Protein AF-N8Y7H5-F1 (afdb_monomer)

Radius of gyration: 16.45 Å; Cα contacts (8 Å, |Δi|>4): 285; chains: 1; bounding box: 50×26×53 Å

Secondary structure (DSSP, 8-state):
-EEEEE-SSEEEEEEEEEEEEEETTEEEEEEEEEEEEEETTTTEEEEEEEEEEEE-TTTPPPPEEEEEEEEEETTTTEEEEEEEEE-TTSPEEEEEEEEETT--EEEETT-TTTS-EEEEE------

Structure (mmCIF, N/CA/C/O backbone):
data_AF-N8Y7H5-F1
#
_entry.id   AF-N8Y7H5-F1
#
loop_
_atom_site.group_PDB
_atom_site.id
_atom_site.type_symbol
_atom_site.label_atom_id
_atom_site.label_alt_id
_atom_site.label_comp_id
_atom_site.label_asym_id
_atom_site.label_entity_id
_atom_site.label_seq_id
_atom_site.pdbx_PDB_ins_code
_atom_site.Cartn_x
_atom_site.Cartn_y
_atom_site.Cartn_z
_atom_site.occupancy
_atom_site.B_iso_or_equiv
_atom_site.auth_seq_id
_atom_site.auth_comp_id
_atom_site.auth_asym_id
_atom_site.auth_atom_id
_atom_site.pdbx_PDB_model_num
ATOM 1 N N . MET A 1 1 ? -1.583 -12.984 -4.552 1.00 84.75 1 MET A N 1
ATOM 2 C CA . MET A 1 1 ? -2.059 -12.243 -3.361 1.00 84.75 1 MET A CA 1
ATOM 3 C C . MET A 1 1 ? -1.244 -12.692 -2.154 1.00 84.75 1 MET A C 1
ATOM 5 O O . MET A 1 1 ? -0.852 -13.850 -2.131 1.00 84.75 1 MET A O 1
ATOM 9 N N . HIS A 1 2 ? -0.943 -11.811 -1.200 1.00 94.94 2 HIS A N 1
ATOM 10 C CA . HIS A 1 2 ? -0.195 -12.145 0.022 1.00 94.94 2 HIS A CA 1
ATOM 11 C C . HIS A 1 2 ? -0.818 -11.449 1.236 1.00 94.94 2 HIS A C 1
ATOM 13 O O . HIS A 1 2 ? -1.168 -10.279 1.126 1.00 94.94 2 HIS A O 1
ATOM 19 N N . LEU A 1 3 ? -0.966 -12.142 2.364 1.00 96.69 3 LEU A N 1
ATOM 20 C CA . LEU A 1 3 ? -1.525 -11.583 3.599 1.00 96.69 3 LEU A CA 1
ATOM 21 C C . LEU A 1 3 ? -0.478 -10.704 4.297 1.00 96.69 3 LEU A C 1
ATOM 23 O O . LEU A 1 3 ? 0.639 -11.152 4.525 1.00 96.69 3 LEU A O 1
ATOM 27 N N . LEU A 1 4 ? -0.833 -9.457 4.604 1.00 97.12 4 LEU A N 1
ATOM 28 C CA . LEU A 1 4 ? 0.033 -8.483 5.283 1.00 97.12 4 LEU A CA 1
ATOM 29 C C . LEU A 1 4 ? -0.406 -8.197 6.720 1.00 97.12 4 LEU A C 1
ATOM 31 O O . LEU A 1 4 ? 0.410 -7.763 7.529 1.00 97.12 4 LEU A O 1
ATOM 35 N N . TYR A 1 5 ? -1.693 -8.377 7.014 1.00 96.88 5 TYR A N 1
ATOM 36 C CA . TYR A 1 5 ? -2.276 -8.172 8.334 1.00 96.88 5 TYR A CA 1
ATOM 37 C C . TYR A 1 5 ? -3.558 -8.985 8.469 1.00 96.88 5 TYR A C 1
ATOM 39 O O . TYR A 1 5 ? -4.390 -8.982 7.561 1.00 96.88 5 TYR A O 1
ATOM 47 N N . ASP A 1 6 ? -3.718 -9.641 9.612 1.00 95.25 6 ASP A N 1
ATOM 48 C CA . ASP A 1 6 ? -4.895 -10.436 9.945 1.00 95.25 6 ASP A CA 1
ATOM 49 C C . ASP A 1 6 ? -5.423 -10.017 11.316 1.00 95.25 6 ASP A C 1
ATOM 51 O O . ASP A 1 6 ? -4.939 -10.451 12.363 1.00 95.25 6 ASP A O 1
ATOM 55 N N . GLY A 1 7 ? -6.358 -9.070 11.306 1.00 92.56 7 GLY A N 1
ATOM 56 C CA . GLY A 1 7 ? -7.105 -8.653 12.481 1.00 92.56 7 GLY A CA 1
ATOM 57 C C . GLY A 1 7 ? -8.525 -9.208 12.435 1.00 92.56 7 GLY A C 1
ATOM 58 O O . GLY A 1 7 ? -9.077 -9.467 11.373 1.00 92.56 7 GLY A O 1
ATOM 59 N N . SER A 1 8 ? -9.172 -9.301 13.596 1.00 88.50 8 SER A N 1
ATOM 60 C CA . SER A 1 8 ? -10.531 -9.857 13.710 1.00 88.50 8 SER A CA 1
ATOM 61 C C . SER A 1 8 ? -11.606 -9.113 12.903 1.00 88.50 8 SER A C 1
ATOM 63 O O . SER A 1 8 ? -12.654 -9.682 12.615 1.00 88.50 8 SER A O 1
ATOM 65 N N . ILE A 1 9 ? -11.376 -7.838 12.569 1.00 92.12 9 ILE A N 1
ATOM 66 C CA . ILE A 1 9 ? -12.319 -6.986 11.821 1.00 92.12 9 ILE A CA 1
ATOM 67 C C . ILE A 1 9 ? -11.733 -6.525 10.484 1.00 92.12 9 ILE A C 1
ATOM 69 O O . ILE A 1 9 ? -12.481 -6.276 9.537 1.00 92.12 9 ILE A O 1
ATOM 73 N N . VAL A 1 10 ? -10.410 -6.371 10.419 1.00 95.25 10 VAL A N 1
ATOM 74 C CA . VAL A 1 10 ? -9.710 -5.816 9.263 1.00 95.25 10 VAL A CA 1
ATOM 75 C C . VAL A 1 10 ? -8.669 -6.802 8.775 1.00 95.25 10 VAL A C 1
ATOM 77 O O . VAL A 1 10 ? -7.820 -7.244 9.545 1.00 95.25 10 VAL A O 1
ATOM 80 N N . THR A 1 11 ? -8.685 -7.063 7.476 1.00 96.06 11 THR A N 1
ATOM 81 C CA . THR A 1 11 ? -7.670 -7.859 6.792 1.00 96.06 11 THR A CA 1
ATOM 82 C C . THR A 1 11 ? -6.902 -6.962 5.832 1.00 96.06 11 THR A C 1
ATOM 84 O O . THR A 1 11 ? -7.483 -6.166 5.094 1.00 96.06 11 THR A O 1
ATOM 87 N N . GLY A 1 12 ? -5.579 -7.080 5.850 1.00 97.31 12 GLY A N 1
ATOM 88 C CA . GLY A 1 12 ? -4.677 -6.393 4.940 1.00 97.31 12 GLY A CA 1
ATOM 89 C C . GLY A 1 12 ? -4.021 -7.388 3.993 1.00 97.31 12 GLY A C 1
ATOM 90 O O . GLY A 1 12 ? -3.396 -8.343 4.449 1.00 97.31 12 GLY A O 1
ATOM 91 N N . VAL A 1 13 ? -4.108 -7.168 2.684 1.00 97.56 13 VAL A N 1
ATOM 92 C CA . VAL A 1 13 ? -3.460 -8.018 1.675 1.00 97.56 13 VAL A CA 1
ATOM 93 C C . VAL A 1 13 ? -2.694 -7.188 0.660 1.00 97.56 13 VAL A C 1
ATOM 95 O O . VAL A 1 13 ? -3.050 -6.057 0.352 1.00 97.56 13 VAL A O 1
ATOM 98 N N . ARG A 1 14 ? -1.660 -7.783 0.075 1.00 97.38 14 ARG A N 1
ATOM 99 C CA . ARG A 1 14 ? -1.006 -7.286 -1.127 1.00 97.38 14 ARG A CA 1
ATOM 100 C C . ARG A 1 14 ? -1.525 -8.009 -2.359 1.00 97.38 14 ARG A C 1
ATOM 102 O O . ARG A 1 14 ? -1.511 -9.246 -2.427 1.00 97.38 14 ARG A O 1
ATOM 109 N N . ILE A 1 15 ? -1.826 -7.232 -3.388 1.00 96.50 15 ILE A N 1
ATOM 110 C CA . ILE A 1 15 ? -2.057 -7.709 -4.748 1.00 96.50 15 ILE A CA 1
ATOM 111 C C . ILE A 1 15 ? -0.864 -7.272 -5.602 1.00 96.50 15 ILE A C 1
ATOM 113 O O . ILE A 1 15 ? -0.392 -6.145 -5.492 1.00 96.50 15 ILE A O 1
ATOM 117 N N . ARG A 1 16 ? -0.328 -8.193 -6.406 1.00 94.75 16 ARG A N 1
ATOM 118 C CA . ARG A 1 16 ? 0.752 -7.920 -7.362 1.00 94.75 16 ARG A CA 1
ATOM 119 C C . ARG A 1 16 ? 0.299 -8.368 -8.740 1.00 94.75 16 ARG A C 1
ATOM 121 O O . ARG A 1 16 ? -0.315 -9.432 -8.848 1.00 94.75 16 ARG A O 1
ATOM 128 N N . LYS A 1 17 ? 0.656 -7.601 -9.761 1.00 93.62 17 LYS A N 1
ATOM 129 C CA . LYS A 1 17 ? 0.457 -7.947 -11.164 1.00 93.62 17 LYS A CA 1
ATOM 130 C C . LYS A 1 17 ? 1.765 -7.687 -11.900 1.00 93.62 17 LYS A C 1
ATOM 132 O O . LYS A 1 17 ? 2.200 -6.549 -12.012 1.00 93.62 17 LYS A O 1
ATOM 137 N N . ASN A 1 18 ? 2.368 -8.765 -12.388 1.00 91.12 18 ASN A N 1
ATOM 138 C CA . ASN A 1 18 ? 3.590 -8.722 -13.179 1.00 91.12 18 ASN A CA 1
ATOM 139 C C . ASN A 1 18 ? 3.312 -9.419 -14.504 1.00 91.12 18 ASN A C 1
ATOM 141 O O . ASN A 1 18 ? 2.808 -10.544 -14.498 1.00 91.12 18 ASN A O 1
ATOM 145 N N .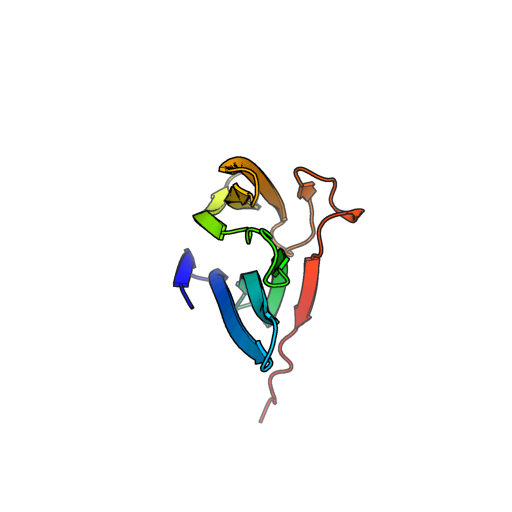 TYR A 1 19 ? 3.617 -8.766 -15.616 1.00 88.94 19 TYR A N 1
ATOM 146 C CA . TYR A 1 19 ? 3.480 -9.369 -16.936 1.00 88.94 19 TYR A CA 1
ATOM 147 C C . TYR A 1 19 ? 4.504 -8.789 -17.905 1.00 88.94 19 TYR A C 1
ATOM 149 O O . TYR A 1 19 ? 5.011 -7.682 -17.719 1.00 88.94 19 TYR A O 1
ATOM 157 N N . GLU A 1 20 ? 4.794 -9.567 -18.938 1.00 89.50 20 GLU A N 1
ATOM 158 C CA . GLU A 1 20 ? 5.676 -9.203 -20.035 1.00 89.50 20 GLU A CA 1
ATOM 159 C C . GLU A 1 20 ? 4.941 -9.459 -21.350 1.00 89.50 20 GLU A C 1
ATOM 161 O O . GLU A 1 20 ? 4.350 -10.522 -21.544 1.00 89.50 20 GLU A O 1
ATOM 166 N N . ILE A 1 21 ? 4.960 -8.472 -22.240 1.00 87.06 21 ILE A N 1
ATOM 167 C CA . ILE A 1 21 ? 4.459 -8.569 -23.606 1.00 87.06 21 ILE A CA 1
ATOM 168 C C . ILE A 1 21 ? 5.673 -8.506 -24.521 1.00 87.06 21 ILE A C 1
ATOM 170 O O . ILE A 1 21 ? 6.313 -7.465 -24.648 1.00 87.06 21 ILE A O 1
ATOM 174 N N . ASN A 1 22 ? 5.995 -9.625 -25.160 1.00 82.12 22 ASN A N 1
ATOM 175 C CA . ASN A 1 22 ? 7.125 -9.702 -26.072 1.00 82.12 22 ASN A CA 1
ATOM 176 C C . ASN A 1 22 ? 6.715 -9.212 -27.470 1.00 82.12 22 ASN A C 1
ATOM 178 O O . ASN A 1 22 ? 6.107 -9.953 -28.244 1.00 82.12 22 ASN A O 1
ATOM 182 N N . TYR A 1 23 ? 7.029 -7.956 -27.794 1.00 75.94 23 TYR A N 1
ATOM 183 C CA . TYR A 1 23 ? 6.982 -7.483 -29.176 1.00 75.94 23 TYR A CA 1
ATOM 184 C C . TYR A 1 23 ? 8.250 -7.938 -29.904 1.00 75.94 23 TYR A C 1
ATOM 186 O O . TYR A 1 23 ? 9.328 -7.904 -29.321 1.00 75.94 23 TYR A O 1
ATOM 194 N N . VAL A 1 24 ? 8.146 -8.270 -31.200 1.00 73.56 24 VAL A N 1
ATOM 195 C CA . VAL A 1 24 ? 9.223 -8.821 -32.064 1.00 73.56 24 VAL A CA 1
ATOM 196 C C . VAL A 1 24 ? 10.586 -8.104 -31.939 1.00 73.56 24 VAL A C 1
ATOM 198 O O . VAL A 1 24 ? 11.612 -8.688 -32.273 1.00 73.56 24 VAL A O 1
ATOM 201 N N . LYS A 1 25 ? 10.618 -6.848 -31.471 1.00 72.19 25 LYS A N 1
ATOM 202 C CA . LYS A 1 25 ? 11.835 -6.035 -31.319 1.00 72.19 25 LYS A CA 1
ATOM 203 C C . LYS A 1 25 ? 12.152 -5.573 -29.888 1.00 72.19 25 LYS A C 1
ATOM 205 O O . LYS A 1 25 ? 13.295 -5.207 -29.650 1.00 72.19 25 LYS A O 1
ATOM 210 N N . SER A 1 26 ? 11.184 -5.543 -28.967 1.00 75.25 26 SER A N 1
ATOM 211 C CA . SER A 1 26 ? 11.381 -4.998 -27.612 1.00 75.25 26 SER A CA 1
ATOM 212 C C . SER A 1 26 ? 10.273 -5.459 -26.656 1.00 75.25 26 SER A C 1
ATOM 214 O O . SER A 1 26 ? 9.126 -5.047 -26.835 1.00 75.25 26 SER A O 1
ATOM 216 N N . PRO A 1 27 ? 10.544 -6.330 -25.663 1.00 82.56 27 PRO A N 1
ATOM 217 C CA . PRO A 1 27 ? 9.553 -6.675 -24.649 1.00 82.56 27 PRO A CA 1
ATOM 218 C C . PRO A 1 27 ? 9.154 -5.483 -23.769 1.00 82.56 27 PRO A C 1
ATOM 220 O O . PRO A 1 27 ? 10.003 -4.791 -23.204 1.00 82.56 27 PRO A O 1
ATOM 223 N N . TYR A 1 28 ? 7.844 -5.318 -23.591 1.00 87.44 28 TYR A N 1
ATOM 224 C CA . TYR A 1 28 ? 7.227 -4.415 -22.625 1.00 87.44 28 TYR A CA 1
ATOM 225 C C . TYR A 1 28 ? 6.953 -5.167 -21.328 1.00 87.44 28 TYR A C 1
ATOM 227 O O . TYR A 1 28 ? 6.274 -6.195 -21.337 1.00 87.44 28 TYR A O 1
ATOM 235 N N . ARG A 1 29 ? 7.463 -4.670 -20.204 1.00 90.06 29 ARG A N 1
ATOM 236 C CA . ARG A 1 29 ? 7.310 -5.311 -18.893 1.00 90.06 29 ARG A C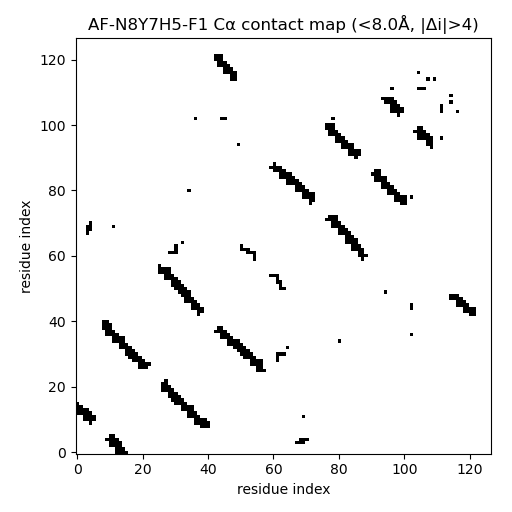A 1
ATOM 237 C C . ARG A 1 29 ? 6.621 -4.379 -17.916 1.00 90.06 29 ARG A C 1
ATOM 239 O O . ARG A 1 29 ? 6.876 -3.176 -17.916 1.00 90.06 29 ARG A O 1
ATOM 246 N N . VAL A 1 30 ? 5.798 -4.953 -17.046 1.00 92.19 30 VAL A N 1
ATOM 247 C CA . VAL A 1 30 ? 5.048 -4.223 -16.021 1.00 92.19 30 VAL A CA 1
ATOM 248 C C . VAL A 1 30 ? 5.196 -4.896 -14.666 1.00 92.19 30 VAL A C 1
ATOM 250 O O . VAL A 1 30 ? 5.123 -6.121 -14.560 1.00 92.19 30 VAL A O 1
ATOM 253 N N . SER A 1 31 ? 5.369 -4.070 -13.636 1.00 94.25 31 SER A N 1
ATOM 254 C CA . SER A 1 31 ? 5.311 -4.431 -12.222 1.00 94.25 31 SER A CA 1
ATOM 255 C C . SER A 1 31 ? 4.348 -3.474 -11.528 1.00 94.25 31 SER A C 1
ATOM 257 O O . SER A 1 31 ? 4.614 -2.279 -11.399 1.00 94.25 31 SER A O 1
ATOM 259 N N . GLU A 1 32 ? 3.204 -4.001 -11.106 1.00 95.88 32 GLU A N 1
ATOM 260 C CA . GLU A 1 32 ? 2.191 -3.284 -10.338 1.00 95.88 32 GLU A CA 1
ATOM 261 C C . GLU A 1 32 ? 2.020 -3.956 -8.974 1.00 95.88 32 GLU A C 1
ATOM 263 O O . GLU A 1 32 ? 1.976 -5.190 -8.859 1.00 95.88 32 GLU A O 1
ATOM 268 N N . ALA A 1 33 ? 1.886 -3.147 -7.926 1.00 96.69 33 ALA A N 1
ATOM 269 C CA . ALA A 1 33 ? 1.581 -3.649 -6.598 1.00 96.69 33 ALA A CA 1
ATOM 270 C C . ALA A 1 33 ? 0.717 -2.674 -5.803 1.00 96.69 33 ALA A C 1
ATOM 272 O O . ALA A 1 33 ? 1.049 -1.493 -5.679 1.00 96.69 33 ALA A O 1
ATOM 273 N N . ASP A 1 34 ? -0.320 -3.232 -5.182 1.00 97.56 34 ASP A N 1
ATOM 274 C CA . ASP A 1 34 ? -1.268 -2.522 -4.334 1.00 97.56 34 ASP A CA 1
ATOM 275 C C . ASP A 1 34 ? -1.364 -3.197 -2.961 1.00 97.56 34 ASP A C 1
ATOM 277 O O . ASP A 1 34 ? -1.344 -4.429 -2.857 1.00 97.56 34 ASP A O 1
ATOM 281 N N . ALA A 1 35 ? -1.502 -2.392 -1.909 1.00 97.81 35 ALA A N 1
ATOM 282 C CA . ALA A 1 35 ? -1.907 -2.857 -0.587 1.00 97.81 35 ALA A CA 1
ATOM 283 C C . ALA A 1 35 ? -3.383 -2.535 -0.387 1.00 97.81 35 ALA A C 1
ATOM 285 O O . ALA A 1 35 ? -3.817 -1.408 -0.601 1.00 97.81 35 ALA A O 1
ATOM 286 N N . VAL A 1 36 ? -4.153 -3.525 0.037 1.00 97.38 36 VAL A N 1
ATOM 287 C CA . VAL A 1 36 ? -5.590 -3.418 0.257 1.00 97.38 36 VAL A CA 1
ATOM 288 C C . VAL A 1 36 ? -5.867 -3.657 1.731 1.00 97.38 36 VAL A C 1
ATOM 290 O O . VAL A 1 36 ? -5.478 -4.695 2.261 1.00 97.38 36 VAL A O 1
ATOM 293 N N . LEU A 1 37 ? -6.543 -2.714 2.381 1.00 97.25 37 LEU A N 1
ATOM 294 C CA . LEU A 1 37 ? -7.153 -2.901 3.693 1.00 97.25 37 LEU A CA 1
ATOM 295 C C . LEU A 1 37 ? -8.658 -3.056 3.507 1.00 97.25 37 LEU A C 1
ATOM 297 O O . LEU A 1 37 ? -9.295 -2.197 2.900 1.00 97.25 37 LEU A O 1
ATOM 301 N N . TYR A 1 38 ? -9.218 -4.130 4.047 1.00 95.50 38 TYR A N 1
A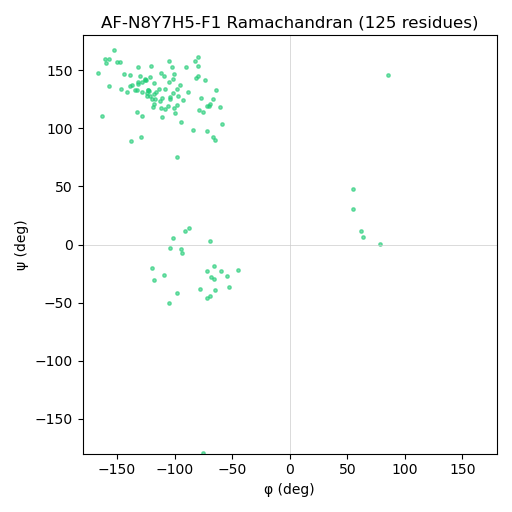TOM 302 C CA . TYR A 1 38 ? -10.646 -4.414 4.012 1.00 95.50 38 TYR A CA 1
ATOM 303 C C . TYR A 1 38 ? -11.191 -4.551 5.431 1.00 95.50 38 TYR A C 1
ATOM 305 O O . TYR A 1 38 ? -10.649 -5.315 6.224 1.00 95.50 38 TYR A O 1
ATOM 313 N N . SER A 1 39 ? -12.260 -3.819 5.744 1.00 93.56 39 SER A N 1
ATOM 314 C CA . SER A 1 39 ? -13.023 -3.956 6.985 1.00 93.56 39 SER A CA 1
ATOM 315 C C . SER A 1 39 ? -14.266 -4.789 6.718 1.00 93.56 39 SER A C 1
ATOM 317 O O . SER A 1 39 ? -15.179 -4.326 6.039 1.00 93.56 39 SER A O 1
ATOM 319 N N . VAL A 1 40 ? -14.329 -5.989 7.295 1.00 86.75 40 VAL A N 1
ATOM 320 C CA . VAL A 1 40 ? -15.487 -6.888 7.158 1.00 86.75 40 VAL A CA 1
ATOM 321 C C . VAL A 1 40 ? -16.724 -6.269 7.810 1.00 86.75 40 VAL A C 1
ATOM 323 O O . VAL A 1 40 ? -17.824 -6.339 7.274 1.00 86.75 40 VAL A O 1
ATOM 326 N N . LYS A 1 41 ? -16.540 -5.615 8.964 1.00 88.00 41 LYS A N 1
ATOM 327 C CA . LYS A 1 41 ? -17.638 -5.025 9.742 1.00 88.00 41 LYS A CA 1
ATOM 328 C C . LYS A 1 41 ? -18.273 -3.824 9.049 1.00 88.00 41 LYS A C 1
ATOM 330 O O . LYS A 1 41 ? -19.488 -3.680 9.075 1.00 88.00 41 LYS A O 1
ATOM 335 N N . GLU A 1 42 ? -17.450 -2.931 8.505 1.00 88.56 42 GLU A N 1
ATOM 336 C CA . GLU A 1 42 ? -17.939 -1.702 7.861 1.00 88.56 42 GLU A CA 1
ATOM 337 C C . GLU A 1 42 ? -18.128 -1.865 6.358 1.00 88.56 42 GLU A C 1
ATOM 339 O O . GLU A 1 42 ? -18.634 -0.962 5.703 1.00 88.56 42 GLU A O 1
ATOM 344 N N . ASN A 1 43 ? -17.701 -3.004 5.817 1.00 89.06 43 ASN A N 1
ATOM 345 C CA . ASN A 1 43 ? -17.706 -3.310 4.400 1.00 89.06 43 ASN A CA 1
ATOM 346 C C . ASN A 1 43 ? -16.970 -2.269 3.531 1.00 89.06 43 ASN A C 1
ATOM 348 O O . ASN A 1 43 ? -17.304 -2.037 2.368 1.00 89.06 43 ASN A O 1
ATOM 352 N N . LYS A 1 44 ? -15.945 -1.646 4.120 1.00 92.44 44 LYS A N 1
ATOM 353 C CA . LYS A 1 44 ? -15.107 -0.614 3.505 1.00 92.44 44 LYS A CA 1
ATOM 354 C C . LYS A 1 44 ? -13.798 -1.200 3.025 1.00 92.44 44 LYS A C 1
ATOM 356 O O . LYS A 1 44 ? -13.221 -2.073 3.676 1.00 92.44 44 LYS A O 1
ATOM 361 N N . VAL A 1 45 ? -13.290 -0.651 1.933 1.00 94.94 45 VAL A N 1
ATOM 362 C CA . VAL A 1 45 ? -11.982 -0.980 1.384 1.00 94.94 45 VAL A CA 1
ATOM 363 C C . VAL A 1 45 ? -11.172 0.289 1.143 1.00 94.94 45 VAL A C 1
ATOM 365 O O . VAL A 1 45 ? -11.692 1.306 0.684 1.00 94.94 45 VAL A O 1
ATOM 368 N N . ALA A 1 46 ? -9.882 0.219 1.446 1.00 96.69 46 ALA A N 1
ATOM 369 C CA . ALA A 1 46 ? -8.894 1.186 1.000 1.00 96.69 46 ALA A CA 1
ATOM 370 C C . ALA A 1 46 ? -7.802 0.465 0.218 1.00 96.69 46 ALA A C 1
ATOM 372 O O . ALA A 1 46 ? -7.276 -0.556 0.661 1.00 96.69 46 ALA A O 1
ATOM 373 N N . THR A 1 47 ? -7.453 0.999 -0.945 1.00 97.31 47 THR A N 1
ATOM 374 C CA . THR A 1 47 ? -6.384 0.480 -1.797 1.00 97.31 47 THR A CA 1
ATOM 375 C C . THR A 1 47 ? -5.304 1.534 -1.928 1.00 97.31 47 THR A C 1
ATOM 377 O O . THR A 1 47 ? -5.568 2.637 -2.391 1.00 97.31 47 THR A O 1
ATOM 380 N N . ILE A 1 48 ? -4.090 1.190 -1.516 1.00 97.56 48 ILE A N 1
ATOM 381 C CA . ILE A 1 48 ? -2.895 2.019 -1.594 1.00 97.56 48 ILE A CA 1
ATOM 382 C C . ILE A 1 48 ? -2.087 1.544 -2.802 1.00 97.56 48 ILE A C 1
ATOM 384 O O . ILE A 1 48 ? -1.618 0.405 -2.816 1.00 97.56 48 ILE A O 1
ATOM 388 N N . LYS A 1 49 ? -1.895 2.418 -3.792 1.00 96.50 49 LYS A N 1
ATOM 389 C CA . LYS A 1 49 ? -0.973 2.208 -4.912 1.00 96.50 49 LYS A CA 1
ATOM 390 C C . LYS A 1 49 ? 0.465 2.293 -4.405 1.00 96.50 49 LYS A C 1
ATOM 392 O O . LYS A 1 49 ? 0.873 3.327 -3.878 1.00 96.50 49 LYS A O 1
ATOM 397 N N . ILE A 1 50 ? 1.224 1.206 -4.547 1.00 94.94 50 ILE A N 1
ATOM 398 C CA . ILE A 1 50 ? 2.607 1.111 -4.049 1.00 94.94 50 ILE A CA 1
ATOM 399 C C . ILE A 1 50 ? 3.591 1.229 -5.208 1.00 94.94 50 ILE A C 1
ATOM 401 O O . ILE A 1 50 ? 4.540 2.005 -5.144 1.00 94.94 50 ILE A O 1
ATOM 405 N N . ILE A 1 51 ? 3.370 0.433 -6.257 1.00 94.88 51 ILE A N 1
ATOM 406 C CA . ILE A 1 51 ? 4.211 0.391 -7.452 1.00 94.88 51 ILE A CA 1
ATOM 407 C C . ILE A 1 51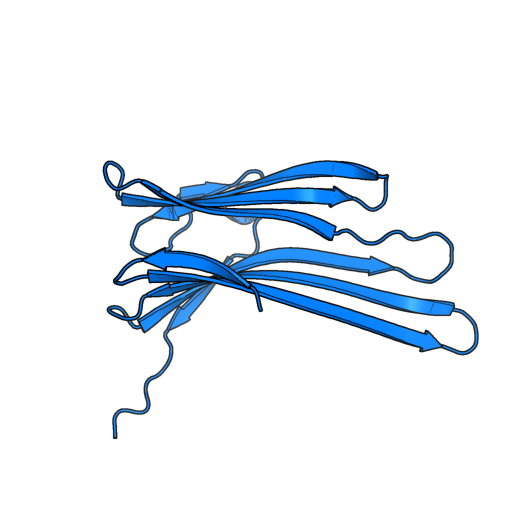 ? 3.312 0.442 -8.682 1.00 94.88 51 ILE A C 1
ATOM 409 O O . ILE A 1 51 ? 2.347 -0.313 -8.782 1.00 94.88 51 ILE A O 1
ATOM 413 N N . ASN A 1 52 ? 3.681 1.305 -9.623 1.00 93.38 52 ASN A N 1
ATOM 414 C CA . ASN A 1 52 ? 3.216 1.288 -11.001 1.00 93.38 52 ASN A CA 1
ATOM 415 C C . ASN A 1 52 ? 4.435 1.562 -11.891 1.00 93.38 52 ASN A C 1
ATOM 417 O O . ASN A 1 52 ? 4.803 2.715 -12.106 1.00 93.38 52 ASN A O 1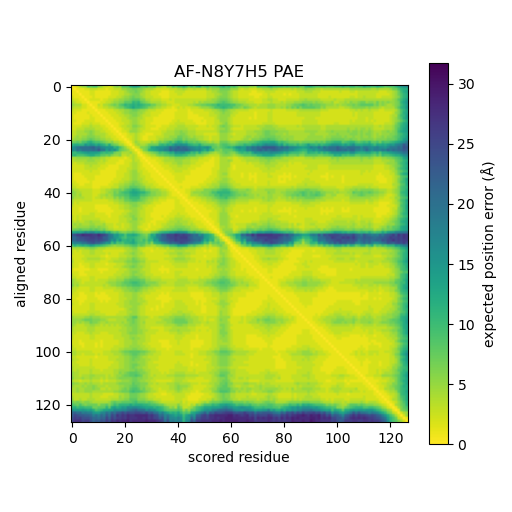
ATOM 421 N N . SER A 1 53 ? 5.135 0.498 -12.278 1.00 92.00 53 SER A N 1
ATOM 422 C CA . SER A 1 53 ? 6.414 0.570 -12.982 1.00 92.00 53 SER A CA 1
ATOM 423 C C . SER A 1 53 ? 6.322 -0.181 -14.302 1.00 92.00 53 SER A C 1
ATOM 425 O O . SER A 1 53 ? 5.833 -1.311 -14.355 1.00 92.00 53 SER A O 1
ATOM 427 N N . THR A 1 54 ? 6.804 0.456 -15.364 1.00 90.81 54 THR A N 1
ATOM 428 C CA . THR A 1 54 ? 6.817 -0.080 -16.724 1.00 90.81 54 THR A CA 1
ATOM 429 C C . THR A 1 54 ? 8.212 0.077 -17.312 1.00 90.81 54 THR A C 1
ATOM 431 O O . THR A 1 54 ? 8.881 1.074 -17.038 1.00 90.81 54 THR A O 1
ATOM 434 N N . ALA A 1 55 ? 8.645 -0.876 -18.132 1.00 88.56 55 ALA A N 1
ATOM 435 C CA . ALA A 1 55 ? 9.940 -0.824 -18.795 1.00 88.56 55 ALA A CA 1
ATOM 436 C C . ALA A 1 55 ? 9.857 -1.357 -20.228 1.00 88.56 55 ALA A C 1
ATOM 438 O O . ALA A 1 55 ? 9.369 -2.469 -20.443 1.00 88.56 55 ALA A O 1
ATOM 439 N N . ASP A 1 56 ? 10.418 -0.588 -21.162 1.00 80.62 56 ASP A N 1
ATOM 440 C CA . ASP A 1 56 ? 10.716 -1.015 -22.530 1.00 80.62 56 ASP A CA 1
ATOM 441 C C . ASP A 1 56 ? 12.139 -1.600 -22.586 1.00 80.62 56 ASP A C 1
ATOM 443 O O . ASP A 1 56 ? 12.992 -1.288 -21.748 1.00 80.62 56 ASP A O 1
ATOM 447 N N . SER A 1 57 ? 12.402 -2.511 -23.523 1.00 65.00 57 SER A N 1
ATOM 448 C CA . SER A 1 57 ? 13.521 -3.464 -23.442 1.00 65.00 57 SER A CA 1
ATOM 449 C C . SER A 1 57 ? 14.940 -2.909 -23.582 1.00 65.00 57 SER A C 1
ATOM 451 O O . SER A 1 57 ? 15.890 -3.690 -23.566 1.00 65.00 57 SER A O 1
ATOM 453 N N . GLU A 1 58 ? 15.132 -1.603 -23.707 1.00 58.75 58 GLU A N 1
ATOM 454 C CA . GLU A 1 58 ? 16.464 -1.000 -23.778 1.00 58.75 58 GLU A CA 1
ATOM 455 C C . GLU A 1 58 ? 16.872 -0.479 -22.395 1.00 58.75 58 GLU A C 1
ATOM 457 O O . GLU A 1 58 ? 16.814 0.706 -22.089 1.00 58.75 58 GLU A O 1
ATOM 462 N N . GLY A 1 59 ? 17.247 -1.410 -21.512 1.00 57.56 59 GLY A N 1
ATOM 463 C CA . GLY A 1 59 ? 17.914 -1.092 -20.243 1.00 57.56 59 GLY A CA 1
ATOM 464 C C . GLY A 1 59 ? 17.023 -0.588 -19.100 1.00 57.56 59 GLY A C 1
ATOM 465 O O . GLY A 1 59 ? 17.536 -0.344 -18.010 1.00 57.56 59 GLY A O 1
ATOM 466 N N . GLY A 1 60 ? 15.705 -0.475 -19.292 1.00 65.75 60 GLY A N 1
ATOM 467 C CA . GLY A 1 60 ? 14.776 -0.098 -18.223 1.00 65.75 60 GLY A CA 1
ATOM 468 C C . GLY A 1 60 ? 14.635 -1.192 -17.157 1.00 65.75 60 GLY A C 1
ATOM 469 O O . GLY A 1 60 ? 14.244 -2.323 -17.458 1.00 65.75 60 GLY A O 1
ATOM 470 N N . GLY A 1 61 ? 14.947 -0.872 -15.899 1.00 83.88 61 GLY A N 1
ATOM 471 C CA . GLY A 1 61 ? 14.624 -1.713 -14.743 1.00 83.88 61 GLY A CA 1
ATOM 472 C C . GLY A 1 61 ? 13.180 -1.503 -14.275 1.00 83.88 61 GLY A C 1
ATOM 473 O O . GLY A 1 61 ? 12.590 -0.454 -14.518 1.00 83.88 61 GLY A O 1
ATOM 474 N N . LEU A 1 62 ? 12.624 -2.488 -13.572 1.00 92.00 62 LEU A N 1
ATOM 475 C CA . LEU A 1 62 ? 11.334 -2.366 -12.887 1.00 92.00 62 LEU A CA 1
ATOM 476 C C . LEU A 1 62 ? 11.545 -2.166 -11.387 1.00 92.00 62 LEU A C 1
ATOM 478 O O . LEU A 1 62 ? 12.529 -2.641 -10.819 1.00 92.00 62 LEU A O 1
ATOM 482 N N . ASP A 1 63 ? 10.582 -1.512 -10.750 1.00 94.69 63 ASP A N 1
ATOM 483 C CA . ASP A 1 63 ? 10.518 -1.433 -9.296 1.00 94.69 63 ASP A CA 1
ATOM 484 C C . ASP A 1 63 ? 9.894 -2.709 -8.703 1.00 94.69 63 ASP A C 1
ATOM 486 O O . ASP A 1 63 ? 8.920 -3.255 -9.233 1.00 94.69 63 ASP A O 1
ATOM 490 N N . TYR A 1 64 ? 10.402 -3.154 -7.550 1.00 93.50 64 TYR A N 1
ATOM 491 C CA . TYR A 1 64 ? 9.901 -4.339 -6.847 1.00 93.50 64 TYR A CA 1
ATOM 492 C C . TYR A 1 64 ? 9.819 -4.137 -5.335 1.00 93.50 64 TYR A C 1
ATOM 494 O O . TYR A 1 64 ? 10.680 -3.513 -4.719 1.00 93.50 64 TYR A O 1
ATOM 502 N N . ILE A 1 65 ? 8.818 -4.751 -4.702 1.00 95.50 65 ILE A N 1
ATOM 503 C CA . ILE A 1 65 ? 8.713 -4.788 -3.237 1.00 95.50 65 ILE A CA 1
ATOM 504 C C . ILE A 1 65 ? 9.661 -5.861 -2.688 1.00 95.50 65 ILE A C 1
ATOM 506 O O . ILE A 1 65 ? 9.438 -7.055 -2.923 1.00 95.50 65 ILE A O 1
ATOM 510 N N . ARG A 1 66 ? 10.667 -5.444 -1.906 1.00 95.06 66 ARG A N 1
ATOM 511 C CA . ARG A 1 66 ? 11.553 -6.349 -1.149 1.00 95.06 66 ARG A CA 1
ATOM 512 C C . ARG A 1 66 ? 10.890 -6.885 0.111 1.00 95.06 66 ARG A C 1
ATOM 514 O O . ARG A 1 66 ? 11.071 -8.051 0.442 1.00 95.06 66 ARG A O 1
ATOM 521 N N . GLY A 1 67 ? 10.124 -6.039 0.787 1.00 95.44 67 GLY A N 1
ATOM 522 C CA . GLY A 1 67 ? 9.401 -6.376 2.003 1.00 95.44 67 GLY A CA 1
ATOM 523 C C . GLY A 1 67 ? 8.373 -5.304 2.320 1.00 95.44 67 GLY A C 1
ATOM 524 O O . GLY A 1 67 ? 8.563 -4.135 1.991 1.00 95.44 67 GLY A O 1
ATOM 525 N N . ASP A 1 68 ? 7.267 -5.713 2.914 1.00 97.69 68 ASP A N 1
ATOM 526 C CA . ASP A 1 68 ? 6.156 -4.852 3.284 1.00 97.69 68 ASP A CA 1
ATOM 527 C C . ASP A 1 68 ? 5.338 -5.486 4.406 1.00 97.69 68 ASP A C 1
ATOM 529 O O . ASP A 1 68 ? 5.409 -6.688 4.662 1.00 97.69 68 ASP A O 1
ATOM 533 N N . GLN A 1 69 ? 4.581 -4.650 5.102 1.00 97.62 69 GLN A N 1
ATOM 534 C CA . GLN A 1 69 ? 3.713 -5.073 6.190 1.00 97.62 69 GLN A CA 1
ATOM 535 C C . GLN A 1 69 ? 2.640 -4.026 6.458 1.00 97.62 69 GLN A C 1
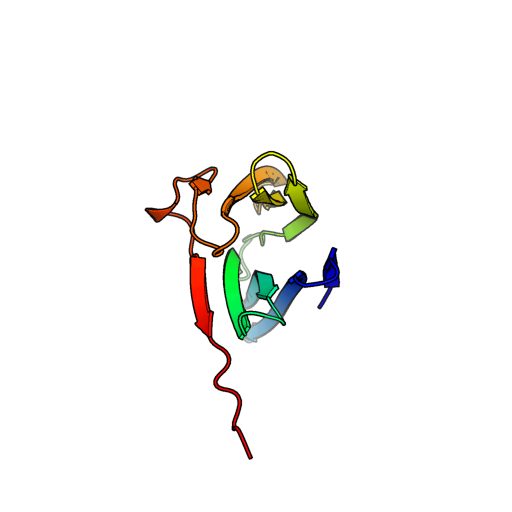ATOM 537 O O . GLN A 1 69 ? 2.799 -2.842 6.137 1.00 97.62 69 GLN A O 1
ATOM 542 N N . ILE A 1 70 ? 1.567 -4.469 7.107 1.00 98.25 70 ILE A N 1
ATOM 543 C CA . ILE A 1 70 ? 0.580 -3.592 7.724 1.00 98.25 70 ILE A CA 1
ATOM 544 C C . ILE A 1 70 ? 0.621 -3.839 9.229 1.00 98.25 70 ILE A C 1
ATOM 546 O O . ILE A 1 70 ? 0.567 -4.977 9.687 1.00 98.25 70 ILE A O 1
ATOM 550 N N . THR A 1 71 ? 0.701 -2.766 10.007 1.00 97.62 71 THR A N 1
ATOM 551 C CA . THR A 1 71 ? 0.609 -2.822 11.467 1.00 97.62 71 THR A CA 1
ATOM 552 C C . THR A 1 71 ? -0.561 -1.984 11.959 1.00 97.62 71 THR A C 1
ATOM 554 O O . THR A 1 71 ? -0.978 -1.030 11.300 1.00 97.62 71 THR A O 1
ATOM 557 N N . TYR A 1 72 ? -1.098 -2.337 13.126 1.00 97.44 72 TYR A N 1
ATOM 558 C CA . TYR A 1 72 ? -2.166 -1.587 13.779 1.00 97.44 72 TYR A CA 1
ATOM 559 C C . TYR A 1 72 ? -1.714 -1.084 15.149 1.00 97.44 72 TYR A C 1
ATOM 561 O O . TYR A 1 72 ? -1.295 -1.861 16.005 1.00 97.44 72 TYR A O 1
ATOM 569 N N . ASP A 1 73 ? -1.825 0.223 15.361 1.00 96.31 73 ASP A N 1
ATOM 570 C CA . ASP A 1 73 ? -1.622 0.872 16.650 1.00 96.31 73 ASP A CA 1
ATOM 571 C C . ASP A 1 73 ? -2.974 1.035 17.350 1.00 96.31 73 ASP A C 1
ATOM 573 O O . ASP A 1 73 ? -3.780 1.904 17.002 1.00 96.31 73 ASP A O 1
ATOM 577 N N . ASN A 1 74 ? -3.216 0.208 18.368 1.00 93.56 74 ASN A N 1
ATOM 578 C CA . ASN A 1 74 ? -4.461 0.228 19.130 1.00 93.56 74 ASN A CA 1
ATOM 579 C C . ASN A 1 74 ? -4.639 1.499 19.981 1.00 93.56 74 ASN A C 1
ATOM 581 O O . ASN A 1 74 ? -5.776 1.892 20.243 1.00 93.56 74 ASN A O 1
ATOM 585 N N . LYS A 1 75 ? -3.547 2.147 20.411 1.00 95.50 75 LYS A N 1
ATOM 586 C CA . LYS A 1 75 ? -3.604 3.362 21.236 1.00 95.50 75 LYS A CA 1
ATOM 587 C C . LYS A 1 75 ? -4.087 4.543 20.404 1.00 95.50 75 LYS A C 1
ATOM 589 O O . LYS A 1 75 ? -4.974 5.271 20.833 1.00 95.50 75 LYS A O 1
ATOM 594 N N . ASN A 1 76 ? -3.526 4.697 19.207 1.00 95.19 76 ASN A N 1
ATOM 595 C CA . ASN A 1 76 ? -3.860 5.803 18.309 1.00 95.19 76 ASN A CA 1
ATOM 596 C C . ASN A 1 76 ? -4.954 5.457 17.288 1.00 95.19 76 ASN A C 1
ATOM 598 O O . ASN A 1 76 ? -5.362 6.333 16.530 1.00 95.19 76 ASN A O 1
ATOM 602 N N . LYS A 1 77 ? -5.420 4.199 17.265 1.00 95.44 77 LYS A N 1
ATOM 603 C CA . LYS A 1 77 ? -6.423 3.664 16.328 1.00 95.44 77 LYS A CA 1
ATOM 604 C C . LYS A 1 77 ? -6.029 3.878 14.864 1.00 95.44 77 LYS A C 1
ATOM 606 O O . LYS A 1 77 ? -6.833 4.338 14.056 1.00 95.44 77 LYS A O 1
ATOM 611 N N . ARG A 1 78 ? -4.779 3.551 14.526 1.00 97.44 78 ARG A N 1
ATOM 612 C CA . ARG A 1 78 ? -4.196 3.797 13.197 1.00 97.44 78 ARG A CA 1
ATOM 613 C C . ARG A 1 78 ? -3.618 2.538 12.583 1.00 97.44 78 ARG A C 1
ATOM 615 O O . ARG A 1 78 ? -2.953 1.764 13.265 1.00 97.44 78 ARG A O 1
ATOM 622 N N . TYR A 1 79 ? -3.805 2.395 11.280 1.00 97.81 79 TYR A N 1
ATOM 623 C CA . TYR A 1 79 ? -3.102 1.409 10.471 1.00 97.81 79 TYR A CA 1
ATOM 624 C C . TYR A 1 79 ? -1.879 2.059 9.835 1.00 97.81 79 TYR A C 1
ATOM 626 O O . TYR A 1 79 ? -1.955 3.181 9.343 1.00 97.81 79 TYR A O 1
ATOM 634 N N . THR A 1 80 ? -0.747 1.367 9.830 1.00 98.19 80 THR A N 1
ATOM 635 C CA . THR A 1 80 ? 0.455 1.799 9.115 1.00 98.19 80 THR A CA 1
ATOM 636 C C . THR A 1 80 ? 0.814 0.755 8.078 1.00 98.19 80 THR A C 1
ATOM 638 O O . THR A 1 80 ? 1.142 -0.373 8.428 1.00 98.19 80 THR A O 1
ATOM 641 N N . TYR A 1 81 ? 0.797 1.149 6.811 1.00 98.31 81 TYR A N 1
ATOM 642 C CA . TYR A 1 81 ? 1.446 0.409 5.743 1.00 98.31 81 TYR A CA 1
ATOM 643 C C . TYR A 1 81 ? 2.896 0.880 5.613 1.00 98.31 81 TYR A C 1
ATOM 645 O O . TYR A 1 81 ? 3.156 2.085 5.561 1.00 98.31 81 TYR A O 1
ATOM 653 N N . TYR A 1 82 ? 3.836 -0.060 5.557 1.00 98.31 82 TYR A N 1
ATOM 654 C CA . TYR A 1 82 ? 5.249 0.204 5.295 1.00 98.31 82 TYR A CA 1
ATOM 655 C C . TYR A 1 82 ? 5.762 -0.751 4.222 1.00 98.31 82 TYR A C 1
ATOM 657 O O . TYR A 1 82 ? 5.441 -1.937 4.263 1.00 98.31 82 TYR A O 1
ATOM 665 N N . ALA A 1 83 ? 6.591 -0.246 3.31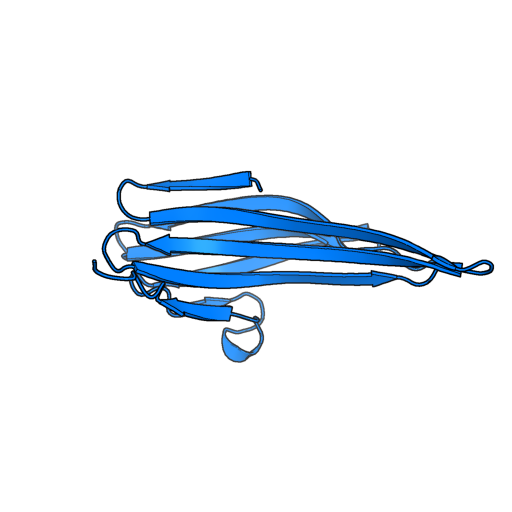1 1.00 97.81 83 ALA A N 1
ATOM 666 C CA . ALA A 1 83 ? 7.248 -1.034 2.281 1.00 97.81 83 ALA A CA 1
ATOM 667 C C . ALA A 1 83 ? 8.665 -0.546 1.977 1.00 97.81 83 ALA A C 1
ATOM 669 O O . ALA A 1 83 ? 8.951 0.653 1.981 1.00 97.81 83 ALA A O 1
ATOM 670 N N . GLU A 1 84 ? 9.524 -1.498 1.631 1.00 98.06 84 GLU A N 1
ATOM 671 C CA . GLU A 1 84 ? 10.828 -1.271 1.021 1.00 98.06 84 GLU A CA 1
ATOM 672 C C . GLU A 1 84 ? 10.764 -1.642 -0.457 1.00 98.06 84 GLU A C 1
ATOM 674 O O . GLU A 1 84 ? 10.488 -2.789 -0.825 1.00 98.06 84 GLU A O 1
ATOM 679 N N . ILE A 1 85 ? 11.020 -0.651 -1.305 1.00 96.81 85 ILE A N 1
ATOM 680 C CA . ILE A 1 85 ? 10.939 -0.760 -2.756 1.00 96.81 85 ILE A CA 1
ATOM 681 C C . ILE A 1 85 ? 12.363 -0.731 -3.305 1.00 96.81 85 ILE A C 1
ATOM 683 O O . ILE A 1 85 ? 13.064 0.268 -3.152 1.00 96.81 85 ILE A O 1
ATOM 687 N N . LEU A 1 86 ? 12.786 -1.822 -3.942 1.00 96.06 86 LEU A N 1
ATOM 688 C CA . LEU A 1 86 ? 13.973 -1.831 -4.789 1.00 96.06 86 LEU A CA 1
ATOM 689 C C . LEU A 1 86 ? 13.608 -1.139 -6.098 1.00 96.06 86 LEU A C 1
ATOM 691 O O . LEU A 1 86 ? 12.756 -1.631 -6.835 1.00 96.06 86 LEU A O 1
ATOM 695 N N . LYS A 1 87 ? 14.220 0.014 -6.340 1.00 94.50 87 LYS A N 1
ATOM 696 C CA . LYS A 1 87 ? 14.001 0.828 -7.528 1.00 94.50 87 LYS A CA 1
ATOM 697 C C . LYS A 1 87 ? 14.784 0.274 -8.716 1.00 94.50 87 LYS A C 1
ATOM 699 O O . LYS A 1 87 ? 15.757 -0.463 -8.540 1.00 94.50 87 LYS A O 1
ATOM 704 N N . SER A 1 88 ? 14.387 0.678 -9.917 1.00 91.25 88 SER A N 1
ATOM 705 C CA . SER A 1 88 ? 15.079 0.339 -11.166 1.00 91.25 88 SER A CA 1
ATOM 706 C C . SER A 1 88 ? 16.570 0.712 -11.186 1.00 91.25 88 SER A C 1
ATOM 708 O O . SER A 1 88 ? 17.351 0.042 -11.852 1.00 91.25 88 SER A O 1
ATOM 710 N N . ASP A 1 89 ? 16.982 1.727 -10.418 1.00 90.88 89 ASP A N 1
ATOM 711 C CA . ASP A 1 89 ? 18.378 2.152 -10.236 1.00 90.88 89 ASP A CA 1
ATOM 712 C C . ASP A 1 89 ? 19.117 1.401 -9.107 1.00 90.88 89 ASP A C 1
ATOM 714 O O . ASP A 1 89 ? 20.175 1.835 -8.650 1.00 90.88 89 ASP A O 1
ATOM 718 N N . HIS A 1 90 ? 18.550 0.290 -8.630 1.00 89.69 90 HIS A N 1
ATOM 719 C CA . HIS A 1 90 ? 19.026 -0.536 -7.518 1.00 89.69 90 HIS A CA 1
ATOM 720 C C . HIS A 1 90 ? 19.052 0.140 -6.137 1.00 89.69 90 HIS A C 1
ATOM 722 O O . HIS A 1 90 ? 19.500 -0.478 -5.165 1.00 89.69 90 HIS A O 1
ATOM 728 N N . LYS A 1 91 ? 18.529 1.364 -5.990 1.00 94.69 91 LYS A N 1
ATOM 729 C CA . LYS A 1 91 ? 18.377 1.988 -4.670 1.00 94.69 91 LYS A CA 1
ATOM 730 C C . LYS A 1 91 ? 17.143 1.464 -3.948 1.00 94.69 91 LYS A C 1
ATOM 732 O O . LYS A 1 91 ? 16.157 1.052 -4.555 1.00 94.69 91 LYS A O 1
ATOM 737 N N . ILE A 1 92 ? 17.186 1.511 -2.619 1.00 95.31 92 ILE A N 1
ATOM 738 C CA . ILE A 1 92 ? 16.046 1.159 -1.771 1.00 95.31 92 ILE A CA 1
ATOM 739 C C . ILE A 1 92 ? 15.329 2.442 -1.367 1.00 95.31 92 ILE A C 1
ATOM 741 O O . ILE A 1 92 ? 15.909 3.304 -0.708 1.00 95.31 92 ILE A O 1
ATOM 745 N N . SER A 1 93 ? 14.055 2.544 -1.734 1.00 95.50 93 SER A N 1
ATOM 746 C CA . SER A 1 93 ? 13.149 3.584 -1.255 1.00 95.50 93 SER A CA 1
ATOM 747 C C . SER A 1 93 ? 12.231 3.028 -0.169 1.00 95.50 93 SER A C 1
ATOM 749 O O . SER A 1 93 ? 11.784 1.882 -0.247 1.00 95.50 93 SER A O 1
ATOM 751 N N . LYS A 1 94 ? 11.940 3.846 0.846 1.00 96.56 94 LYS A N 1
ATOM 752 C CA . LYS A 1 94 ? 11.006 3.510 1.925 1.00 96.56 94 LYS A CA 1
ATOM 753 C C . LYS A 1 94 ? 9.694 4.237 1.702 1.00 96.56 94 LYS A C 1
ATOM 755 O O . LYS A 1 94 ? 9.660 5.463 1.619 1.00 96.56 94 LYS A O 1
ATOM 760 N N . PHE A 1 95 ? 8.609 3.484 1.665 1.00 96.88 95 PHE A N 1
ATOM 761 C CA . PHE A 1 95 ? 7.271 4.003 1.456 1.00 96.88 95 PHE A CA 1
ATOM 762 C C . PHE A 1 95 ? 6.406 3.698 2.674 1.00 96.88 95 PHE A C 1
ATOM 764 O O . PHE A 1 95 ? 6.372 2.568 3.156 1.00 96.88 95 PHE A O 1
ATOM 771 N N . LYS A 1 96 ? 5.727 4.716 3.198 1.00 98.19 96 LYS A N 1
ATOM 772 C CA . LYS A 1 96 ? 4.886 4.613 4.385 1.00 98.19 96 LYS A CA 1
ATOM 773 C C . LYS A 1 96 ? 3.592 5.377 4.168 1.00 98.19 96 LYS A C 1
ATOM 775 O O . LYS A 1 96 ? 3.618 6.508 3.690 1.00 98.19 96 LYS A O 1
ATOM 780 N N . VAL A 1 97 ? 2.487 4.776 4.592 1.00 98.38 97 VAL A N 1
ATOM 781 C CA . VAL A 1 97 ? 1.162 5.399 4.644 1.00 98.38 97 VAL A CA 1
ATOM 782 C C . VAL A 1 97 ? 0.538 5.072 5.993 1.00 98.38 97 VAL A C 1
ATOM 784 O O . VAL A 1 97 ? 0.563 3.925 6.431 1.00 98.38 97 VAL A O 1
ATOM 787 N N . VAL A 1 98 ? -0.009 6.078 6.661 1.00 98.25 98 VAL A N 1
ATOM 788 C CA . VAL A 1 98 ? -0.746 5.943 7.914 1.00 98.25 98 VAL A CA 1
ATOM 789 C C . VAL A 1 98 ? -2.199 6.281 7.640 1.00 98.25 98 VAL A C 1
ATOM 791 O O . VAL A 1 98 ? -2.502 7.378 7.172 1.00 98.25 98 VAL A O 1
ATOM 794 N N . LEU A 1 99 ? -3.087 5.348 7.955 1.00 97.81 99 LEU A N 1
ATOM 795 C CA . LEU A 1 99 ? -4.529 5.506 7.852 1.00 97.81 99 LEU A CA 1
ATOM 796 C C . LEU A 1 99 ? -5.157 5.535 9.248 1.00 97.81 99 LEU A C 1
ATOM 798 O O . LEU A 1 99 ? -4.673 4.870 10.168 1.00 97.81 99 LEU A O 1
ATOM 802 N N . ASP A 1 100 ? -6.244 6.280 9.417 1.00 96.31 100 ASP A N 1
ATOM 803 C CA . ASP A 1 100 ? -7.087 6.176 10.607 1.00 96.31 100 ASP A CA 1
ATOM 804 C C . ASP A 1 100 ? -7.963 4.908 10.571 1.00 96.31 100 ASP A C 1
ATOM 806 O O . ASP A 1 100 ? -7.908 4.099 9.639 1.00 96.31 100 ASP A O 1
ATOM 810 N N . SER A 1 101 ? -8.781 4.707 11.604 1.00 92.44 101 SER A N 1
ATOM 811 C CA . SER A 1 101 ? -9.686 3.557 11.683 1.00 92.44 101 SER A CA 1
ATOM 812 C C . SER A 1 101 ? -10.788 3.555 10.621 1.00 92.44 101 SER A C 1
ATOM 814 O O . SER A 1 101 ? -11.358 2.502 10.364 1.00 92.44 101 SER A O 1
ATOM 816 N N . SER A 1 102 ? -11.073 4.706 10.006 1.00 91.88 102 SER A N 1
ATOM 817 C CA . SER A 1 102 ? -11.995 4.853 8.870 1.00 91.88 102 SER A CA 1
ATOM 818 C C . SER A 1 102 ? -11.274 4.727 7.522 1.00 91.88 102 SER A C 1
ATOM 820 O O . SER A 1 102 ? -11.840 5.066 6.484 1.00 91.88 102 SER A O 1
ATOM 822 N N . PHE A 1 103 ? -10.016 4.280 7.545 1.00 94.69 103 PHE A N 1
ATOM 823 C CA . PHE A 1 103 ? -9.090 4.190 6.423 1.00 94.69 103 PHE A CA 1
ATOM 824 C C . PHE A 1 103 ? -8.725 5.517 5.747 1.00 94.69 103 PHE A C 1
ATOM 826 O O . PHE A 1 103 ? -8.072 5.502 4.706 1.00 94.69 103 PHE A O 1
ATOM 833 N N . LYS A 1 104 ? -9.045 6.677 6.323 1.00 95.06 104 LYS A N 1
ATOM 834 C CA . LYS A 1 104 ? -8.621 7.960 5.747 1.00 95.06 104 LYS A CA 1
ATOM 835 C C . LYS A 1 104 ? -7.132 8.178 5.972 1.00 95.06 104 LYS A C 1
ATOM 837 O O . LYS A 1 104 ? -6.601 7.842 7.030 1.00 95.06 104 LYS A O 1
ATOM 842 N N . CYS A 1 105 ? -6.454 8.748 4.979 1.00 97.50 105 CYS A N 1
ATOM 843 C CA . CYS A 1 105 ? -5.030 9.040 5.093 1.00 97.50 105 CYS A CA 1
ATOM 844 C C . CYS A 1 105 ? -4.771 10.123 6.145 1.00 97.50 105 CYS A C 1
ATOM 846 O O . CYS A 1 105 ? -5.337 11.210 6.086 1.00 97.50 105 CYS A O 1
ATOM 848 N N . VAL A 1 106 ? -3.903 9.804 7.103 1.00 97.69 106 VAL A N 1
ATOM 849 C CA . VAL A 1 106 ? -3.419 10.717 8.146 1.00 97.69 106 VAL A CA 1
ATOM 850 C C . VAL A 1 106 ? -2.060 11.287 7.756 1.00 97.69 106 VAL A C 1
ATOM 852 O O . VAL A 1 106 ? -1.793 12.465 7.974 1.00 97.69 106 VAL A O 1
ATOM 855 N N . SER A 1 107 ? -1.181 10.449 7.207 1.00 97.75 107 SER A N 1
ATOM 856 C CA . SER A 1 107 ? 0.107 10.876 6.665 1.00 97.75 107 SER A CA 1
ATOM 857 C C . SER A 1 107 ? 0.662 9.853 5.683 1.00 97.75 107 SER A C 1
ATOM 859 O O . SER A 1 107 ? 0.350 8.665 5.755 1.00 97.75 107 SER A O 1
ATOM 861 N N . ALA A 1 108 ? 1.526 10.302 4.778 1.00 97.06 108 ALA A N 1
ATOM 862 C CA . ALA A 1 108 ? 2.262 9.429 3.878 1.00 97.06 108 ALA A CA 1
ATOM 863 C C . ALA A 1 108 ? 3.642 10.012 3.564 1.00 97.06 108 ALA A C 1
ATOM 865 O O . ALA A 1 108 ? 3.827 11.223 3.662 1.00 97.06 108 ALA A O 1
ATOM 866 N N . THR A 1 109 ? 4.598 9.168 3.158 1.00 94.25 109 THR A N 1
ATOM 867 C CA . THR A 1 109 ? 5.965 9.601 2.802 1.00 94.25 109 THR A CA 1
ATOM 868 C C . THR A 1 109 ? 5.971 10.728 1.767 1.00 94.25 109 THR A C 1
ATOM 870 O O . THR A 1 109 ? 6.812 11.615 1.848 1.00 94.25 109 THR A O 1
ATOM 873 N N . LEU A 1 110 ? 5.039 10.697 0.810 1.00 91.62 110 LEU A N 1
ATOM 874 C CA . LEU A 1 110 ? 4.933 11.685 -0.266 1.00 91.62 110 LEU A CA 1
ATOM 875 C C . LEU A 1 110 ? 3.836 12.738 -0.021 1.00 91.62 110 LEU A C 1
ATOM 877 O O . LEU A 1 110 ? 3.583 13.545 -0.903 1.00 91.62 110 LEU A O 1
ATOM 881 N N . GLY A 1 111 ? 3.184 12.747 1.145 1.00 95.62 111 GLY A N 1
ATOM 882 C CA . GLY A 1 111 ? 1.930 13.485 1.356 1.00 95.62 111 GLY A CA 1
ATOM 883 C C . GLY A 1 111 ? 0.710 12.667 0.918 1.00 95.62 111 GLY A C 1
ATOM 884 O O . GLY A 1 111 ? 0.791 11.850 -0.001 1.00 95.62 111 GLY A O 1
ATOM 885 N N . CYS A 1 112 ? -0.415 12.823 1.618 1.00 95.44 112 CYS A N 1
ATOM 886 C CA . CYS A 1 112 ? -1.623 12.021 1.376 1.00 95.44 112 CYS A CA 1
ATOM 887 C C . CYS A 1 112 ? -2.246 12.297 0.001 1.00 95.44 112 CYS A C 1
ATOM 889 O O . CY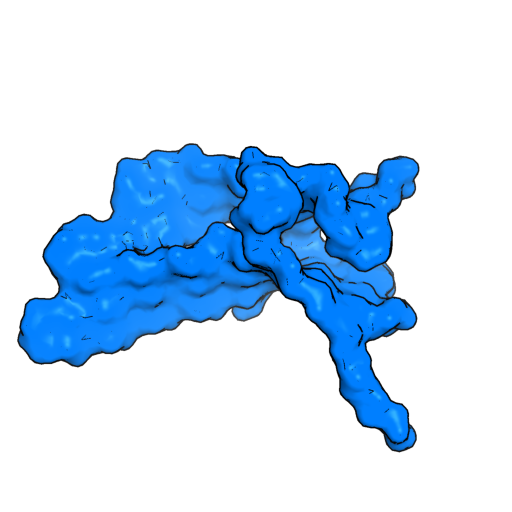S A 1 112 ? -2.845 11.410 -0.593 1.00 95.44 112 CYS A O 1
ATOM 891 N N . GLU A 1 113 ? -2.074 13.514 -0.501 1.00 93.38 113 GLU A N 1
ATOM 892 C CA . GLU A 1 113 ? -2.519 13.987 -1.807 1.00 93.38 113 GLU A CA 1
ATOM 893 C C . GLU A 1 113 ? -1.708 13.408 -2.975 1.00 93.38 113 GLU A C 1
ATOM 895 O O . GLU A 1 113 ? -2.218 13.332 -4.089 1.00 93.38 113 GLU A O 1
ATOM 900 N N . ASN A 1 114 ? -0.476 12.952 -2.721 1.00 92.44 114 ASN A N 1
ATOM 901 C CA . ASN A 1 114 ? 0.418 12.413 -3.754 1.00 92.44 114 ASN A CA 1
ATOM 902 C C . ASN A 1 114 ? 0.521 10.883 -3.722 1.00 92.44 114 ASN A C 1
ATOM 904 O O . ASN A 1 114 ? 1.205 10.289 -4.556 1.00 92.44 114 ASN A O 1
ATOM 908 N N . VAL A 1 115 ? -0.137 10.226 -2.764 1.00 91.31 115 VAL A N 1
ATOM 909 C CA . VAL A 1 115 ? -0.272 8.770 -2.761 1.00 91.31 115 VAL A CA 1
ATOM 910 C C . VAL A 1 115 ? -1.614 8.394 -3.364 1.00 91.31 115 VAL A C 1
ATOM 912 O O . VAL A 1 115 ? -2.659 8.850 -2.911 1.00 91.31 115 VAL A O 1
ATOM 915 N N . GLY A 1 116 ? -1.594 7.506 -4.358 1.00 91.75 116 GLY A N 1
ATOM 916 C CA . GLY A 1 116 ? -2.814 6.941 -4.924 1.00 91.75 116 GLY A CA 1
ATOM 917 C C . GLY A 1 116 ? -3.525 6.065 -3.897 1.00 91.75 116 GLY A C 1
ATOM 918 O O . GLY A 1 116 ? -3.216 4.881 -3.790 1.00 91.75 116 GLY A O 1
ATOM 919 N N . ILE A 1 117 ? -4.455 6.640 -3.135 1.00 95.12 117 ILE A N 1
ATOM 920 C CA . ILE A 1 117 ? -5.336 5.902 -2.230 1.00 95.12 117 ILE A CA 1
ATOM 921 C C . ILE A 1 117 ? -6.750 5.989 -2.783 1.00 95.12 117 ILE A C 1
ATOM 923 O O . ILE A 1 117 ? -7.316 7.076 -2.883 1.00 95.12 117 ILE A O 1
ATOM 927 N N . SER A 1 118 ? -7.325 4.846 -3.139 1.00 94.81 118 SER A N 1
ATOM 928 C CA . SER A 1 118 ? -8.731 4.760 -3.522 1.00 94.81 118 SER A CA 1
ATOM 929 C C . SER A 1 118 ? -9.549 4.131 -2.407 1.00 94.81 118 SER A C 1
ATOM 931 O O . SER A 1 118 ? -9.129 3.154 -1.782 1.00 94.81 118 SER A O 1
ATOM 933 N N . TYR A 1 119 ? -10.735 4.685 -2.191 1.00 93.38 119 TYR A N 1
ATOM 934 C CA . TYR A 1 119 ? -11.702 4.216 -1.211 1.00 93.38 119 TYR A CA 1
ATOM 935 C C . TYR A 1 119 ? -12.878 3.576 -1.925 1.00 93.38 119 TYR A C 1
ATOM 937 O O . TYR A 1 119 ? -13.279 4.023 -2.999 1.00 93.38 119 TYR A O 1
ATOM 945 N N . GLY A 1 120 ? -13.439 2.545 -1.316 1.00 90.00 120 GLY A N 1
ATOM 946 C CA . GLY A 1 120 ? -14.639 1.905 -1.816 1.00 90.00 120 GLY A CA 1
ATOM 947 C C . GLY A 1 120 ? -15.432 1.268 -0.694 1.00 90.00 120 GLY A C 1
ATOM 948 O O . GLY A 1 120 ? -14.947 1.074 0.422 1.00 90.00 120 GLY A O 1
ATOM 949 N N . GLU A 1 121 ? -16.652 0.902 -1.032 1.00 86.38 121 GLU A N 1
ATOM 950 C CA . GLU A 1 121 ? -17.511 0.054 -0.224 1.00 86.38 121 GLU A CA 1
ATOM 951 C C . GLU A 1 121 ? -17.883 -1.126 -1.111 1.00 86.38 121 GLU A C 1
ATOM 953 O O . GLU A 1 121 ? -18.210 -0.939 -2.288 1.00 86.38 121 GLU A O 1
ATOM 958 N N . LEU A 1 122 ? -17.780 -2.352 -0.599 1.00 74.38 122 LEU A N 1
ATOM 959 C CA . LEU A 1 122 ? -18.288 -3.475 -1.377 1.00 74.38 122 LEU A CA 1
ATOM 960 C C . LEU A 1 122 ? -19.806 -3.366 -1.336 1.00 74.38 122 LEU A C 1
ATOM 962 O O . LEU A 1 122 ? -20.405 -3.415 -0.269 1.00 74.38 122 LEU A O 1
ATOM 966 N N . VAL A 1 123 ? -20.460 -3.211 -2.478 1.00 71.56 123 VAL A N 1
ATOM 967 C CA . VAL A 1 123 ? -21.919 -3.295 -2.495 1.00 71.56 123 VAL A CA 1
ATOM 968 C C . VAL A 1 123 ? -22.265 -4.764 -2.293 1.00 71.56 123 VAL A C 1
ATOM 970 O O . VAL A 1 123 ? -22.194 -5.570 -3.220 1.00 71.56 123 VAL A O 1
ATOM 973 N N . GLY A 1 124 ? -22.584 -5.130 -1.053 1.00 62.31 124 GLY A N 1
ATOM 974 C CA . GLY A 1 124 ? -23.220 -6.404 -0.779 1.00 62.31 124 GLY A CA 1
ATOM 975 C C . GLY A 1 124 ? -24.544 -6.408 -1.526 1.00 62.31 124 GLY A C 1
ATOM 976 O O . GLY A 1 124 ? -25.400 -5.558 -1.275 1.00 62.31 124 GLY A O 1
ATOM 977 N N . VAL A 1 125 ? -24.717 -7.340 -2.462 1.00 50.97 125 VAL A N 1
ATOM 978 C CA . VAL A 1 125 ? -26.058 -7.711 -2.906 1.00 50.97 125 VAL A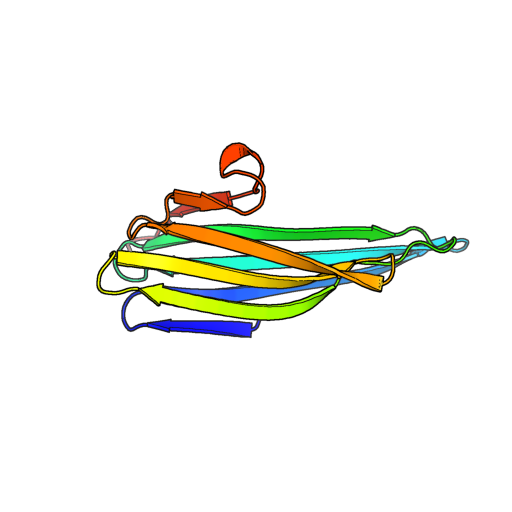 CA 1
ATOM 979 C C . VAL A 1 125 ? -26.714 -8.333 -1.679 1.00 50.97 125 VAL A C 1
ATOM 981 O O . VAL A 1 125 ? -26.566 -9.525 -1.434 1.00 50.97 125 VAL A O 1
ATOM 984 N N . ASN A 1 126 ? -27.370 -7.508 -0.865 1.00 48.34 126 ASN A N 1
ATOM 985 C CA . ASN A 1 126 ? -28.325 -7.996 0.113 1.00 48.34 126 ASN A CA 1
ATOM 986 C C . ASN A 1 126 ? -29.402 -8.742 -0.685 1.00 48.34 126 ASN A C 1
ATOM 988 O O . ASN A 1 126 ? -30.218 -8.120 -1.368 1.00 48.34 126 ASN A O 1
ATOM 992 N N . LYS A 1 127 ? -29.355 -10.070 -0.647 1.00 40.50 127 LYS A N 1
ATOM 993 C CA . LYS A 1 127 ? -30.487 -10.948 -0.920 1.00 40.50 127 LYS A CA 1
ATOM 994 C C . LYS A 1 127 ? -30.681 -11.829 0.296 1.00 40.50 127 LYS A C 1
ATOM 996 O O . LYS A 1 127 ? -29.667 -12.403 0.747 1.00 40.50 127 LYS A O 1
#

pLDDT: mean 90.68, std 10.79, range [40.5, 98.38]

Mean predicted aligned error: 5.1 Å

Solvent-accessible surface area (backbone atoms only — not comparable to full-atom values): 7043 Å² total; per-residue (Å²): 116,45,83,40,33,86,50,100,52,39,41,27,34,35,45,69,51,73,54,72,50,80,46,102,88,47,38,40,36,39,29,35,31,34,42,35,42,37,29,71,82,78,36,35,36,33,36,37,60,75,41,86,29,66,24,54,62,82,84,52,46,56,46,43,78,78,48,69,42,45,48,75,42,81,91,79,43,29,38,35,42,41,36,37,31,37,37,49,85,73,46,77,45,78,46,42,39,31,22,38,80,86,58,47,72,75,43,33,75,75,37,57,88,68,45,56,66,50,77,49,63,67,81,74,81,87,124

Nearest PDB structures (foldseek):
  5zm8-assembly1_A  TM=3.380E-01  e=7.019E-01  Homo sapiens
  5zm5-assembly1_A-2  TM=3.177E-01  e=7.019E-01  Homo sapiens
  5zm8-assembly2_B  TM=3.101E-01  e=4.216E-01  Homo sapiens
  7v62-assembly1_D  TM=3.423E-01  e=1.587E+00  Homo sapiens
  4inq-assembly1_A  TM=3.002E-01  e=1.362E+00  Saccharomyces cerevisiae S288C

Foldseek 3Di:
DAWQDDDPFKTKDKDWDWDWDDDPPKIKIWTWMWIWIAGPVQQKIKIWTDATFIDIHPLFAGKDWPDWHWDADPVQQKIKIWTWIQHRVRDTDIWIFIAHNNRQTPAIPVGSVPIPMDMDGPPPPPD

Organism: NCBI:txid1120926

Sequence (127 aa):
MHLLYDGSIVTGVRIRKNYEINYVKSPYRVSEADAVLYSVKENKVATIKIINSTADSEGGGLDYIRGDQITYDNKNKRYTYYAEILKSDHKISKFKVVLDSSFKCVSATLGCENVGISYGELVGVNK